Protein AF-A0A7V5XFA6-F1 (afdb_monomer)

Foldseek 3Di:
DVVCQLVVLLDALLVLVVDDPVVSVVVVVVVVVVVVVVRDHHHPVQLNVLVVVLSVCVVVVHDPCNVVSLVVSCVSSVHND

Sequence (81 aa):
EYDFSIALQYFNPKCLELLNEEEKNKIIKSLEVLNSLDIKYTVHIEHKEVTTNILKNLKRGITSNLSELLIEGAYLRKFLG

Organism: NCBI:txid1295609

Solvent-accessible surface area (backbone atoms only — not comparable to full-atom values): 4764 Å² total; per-residue (Å²): 108,70,69,57,24,60,54,5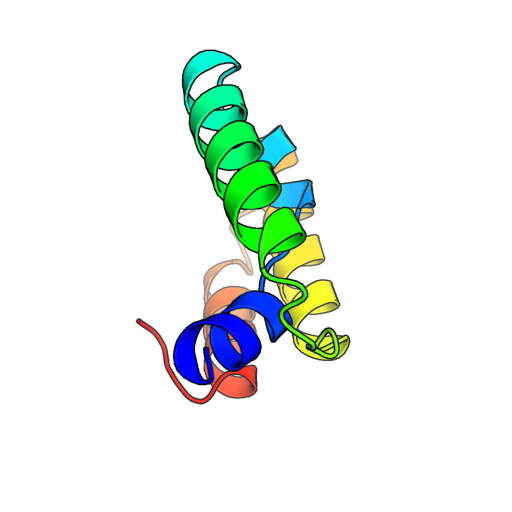4,16,65,63,55,76,72,60,48,79,77,49,56,71,72,61,36,52,56,50,51,56,51,50,54,56,51,61,74,66,69,69,69,66,65,71,42,62,69,45,41,52,41,50,48,51,50,53,55,28,57,77,69,74,51,60,94,58,47,68,58,44,51,51,51,36,18,57,72,70,74,44,84,124

pLDDT: mean 94.19, std 4.66, range [64.94, 98.06]

Secondary structure (DSSP, 8-state):
-HHHHHHHHT--GGGGGGS-HHHHHHHHHHHHHHHHTT------HHHHHHHHHHHHHHHTT--TTHHHHHHHHHHHTT---

Radius of gyration: 13.72 Å; Cα contacts (8 Å, |Δi|>4): 54; chains: 1; bounding box: 38×18×28 Å

InterPro domains:
  IPR007566 Phosphoenolpyruvate carboxylase, archaeal-type [PF14010] (3-81)

Mean predicted aligned error: 3.06 Å

Structure (mmCIF, N/CA/C/O backbo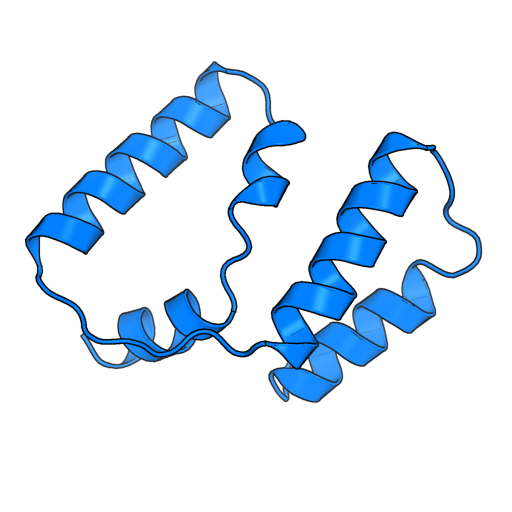ne):
data_AF-A0A7V5XFA6-F1
#
_entry.id   AF-A0A7V5XFA6-F1
#
loop_
_atom_site.group_PDB
_atom_site.id
_atom_site.type_symbol
_atom_site.label_atom_id
_atom_site.label_alt_id
_atom_site.label_comp_id
_atom_site.label_asym_id
_atom_site.label_entity_id
_atom_site.label_seq_id
_atom_site.pdbx_PDB_ins_code
_atom_site.Cartn_x
_atom_site.Cartn_y
_atom_site.Cartn_z
_atom_site.occupancy
_atom_site.B_iso_or_equiv
_atom_site.auth_seq_id
_atom_site.auth_comp_id
_atom_site.auth_asym_id
_atom_site.auth_atom_id
_atom_site.pdbx_PDB_model_num
ATOM 1 N N . GLU A 1 1 ? 12.958 -6.621 -12.392 1.00 64.94 1 GLU A N 1
ATOM 2 C CA . GLU A 1 1 ? 12.492 -5.259 -12.739 1.00 64.94 1 GLU A CA 1
ATOM 3 C C . GLU A 1 1 ? 11.012 -5.247 -13.115 1.00 64.94 1 GLU A C 1
ATOM 5 O O . GLU A 1 1 ? 10.251 -4.556 -12.451 1.00 64.94 1 GLU A O 1
ATOM 10 N N . TYR A 1 2 ? 10.589 -6.064 -14.090 1.00 84.62 2 TYR A N 1
ATOM 11 C CA . TYR A 1 2 ? 9.189 -6.159 -14.533 1.00 84.62 2 TYR A CA 1
ATOM 12 C C . TYR A 1 2 ? 8.190 -6.428 -13.392 1.00 84.62 2 TYR A C 1
ATOM 14 O O . TYR A 1 2 ? 7.247 -5.662 -13.219 1.00 84.62 2 TYR A O 1
ATOM 22 N N . ASP A 1 3 ? 8.445 -7.434 -12.551 1.00 89.81 3 ASP A N 1
ATOM 23 C CA . ASP A 1 3 ? 7.533 -7.789 -11.451 1.00 89.81 3 ASP A CA 1
ATOM 24 C C . ASP A 1 3 ? 7.347 -6.649 -10.442 1.00 89.81 3 ASP A C 1
ATOM 26 O O . ASP A 1 3 ? 6.230 -6.368 -10.011 1.00 89.81 3 ASP A O 1
ATOM 30 N N . PHE A 1 4 ? 8.431 -5.942 -10.106 1.00 92.06 4 PHE A N 1
ATOM 31 C CA . PHE A 1 4 ? 8.359 -4.775 -9.229 1.00 92.06 4 PHE A CA 1
ATOM 32 C C . PHE A 1 4 ? 7.625 -3.618 -9.890 1.00 92.06 4 PHE A C 1
ATOM 34 O O . PHE A 1 4 ? 6.813 -2.983 -9.229 1.00 92.06 4 PHE A O 1
ATOM 41 N N . SER A 1 5 ? 7.863 -3.363 -11.180 1.00 92.69 5 SER A N 1
ATOM 42 C CA . SER A 1 5 ? 7.122 -2.338 -11.916 1.00 92.69 5 SER A CA 1
ATOM 43 C C . SER A 1 5 ? 5.620 -2.594 -11.834 1.00 92.69 5 SER A C 1
ATOM 45 O O . SER A 1 5 ? 4.890 -1.681 -11.468 1.00 92.69 5 SER A O 1
ATOM 47 N N . ILE A 1 6 ? 5.171 -3.833 -12.079 1.00 93.75 6 ILE A N 1
ATOM 48 C CA . ILE A 1 6 ? 3.759 -4.234 -11.982 1.00 93.75 6 ILE A CA 1
ATOM 49 C C . ILE A 1 6 ? 3.232 -4.093 -10.550 1.00 93.75 6 ILE A C 1
ATOM 51 O O . ILE A 1 6 ? 2.185 -3.482 -10.343 1.00 93.75 6 ILE A O 1
ATOM 55 N N . ALA A 1 7 ? 3.950 -4.611 -9.552 1.00 93.06 7 ALA A N 1
ATOM 56 C CA . ALA A 1 7 ? 3.516 -4.544 -8.157 1.00 93.06 7 ALA A CA 1
ATOM 57 C C . ALA A 1 7 ? 3.389 -3.093 -7.656 1.00 93.06 7 ALA A C 1
ATOM 59 O O . ALA A 1 7 ? 2.417 -2.743 -6.982 1.00 93.06 7 ALA A O 1
ATOM 60 N N . LEU A 1 8 ? 4.338 -2.229 -8.027 1.00 94.19 8 LEU A N 1
ATOM 61 C CA . LEU A 1 8 ? 4.371 -0.824 -7.620 1.00 94.19 8 LEU A CA 1
ATOM 62 C C . LEU A 1 8 ? 3.212 -0.002 -8.204 1.00 94.19 8 LEU A C 1
ATOM 64 O O . LEU A 1 8 ? 2.809 0.978 -7.579 1.00 94.19 8 LEU A O 1
ATOM 68 N N . GLN A 1 9 ? 2.601 -0.418 -9.323 1.00 95.56 9 GLN A N 1
ATOM 69 C CA . GLN A 1 9 ? 1.397 0.241 -9.869 1.00 95.56 9 GLN A CA 1
ATOM 70 C C . GLN A 1 9 ? 0.231 0.235 -8.876 1.00 95.56 9 GLN A C 1
ATOM 72 O O . GLN A 1 9 ? -0.584 1.158 -8.873 1.00 95.56 9 GLN A O 1
ATOM 77 N N . TYR A 1 10 ? 0.160 -0.792 -8.027 1.00 96.44 10 TYR A N 1
ATOM 78 C CA . TYR A 1 10 ? -0.943 -1.023 -7.095 1.00 96.44 10 TYR A CA 1
ATOM 79 C 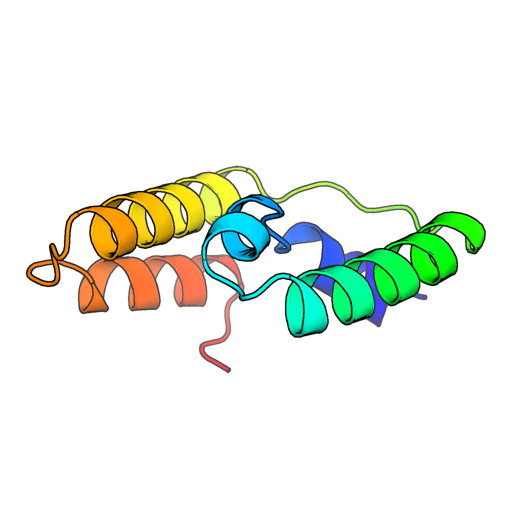C . TYR A 1 10 ? -0.625 -0.603 -5.656 1.00 96.44 10 TYR A C 1
ATOM 81 O O . TYR A 1 10 ? -1.510 -0.644 -4.796 1.00 96.44 10 TYR A O 1
ATOM 89 N N . PHE A 1 11 ? 0.612 -0.182 -5.372 1.00 95.69 11 PHE A N 1
ATOM 90 C CA . PHE A 1 11 ? 1.015 0.227 -4.032 1.00 95.69 11 PHE A CA 1
ATOM 91 C C . PHE A 1 11 ? 0.326 1.535 -3.612 1.00 95.69 11 PHE A C 1
ATOM 93 O O . PHE A 1 11 ? 0.402 2.558 -4.296 1.00 95.69 11 PHE A O 1
ATOM 100 N N . ASN A 1 12 ? -0.321 1.521 -2.443 1.00 96.44 12 ASN A N 1
ATOM 101 C CA . ASN A 1 12 ? -0.925 2.708 -1.844 1.00 96.44 12 ASN A CA 1
ATOM 102 C 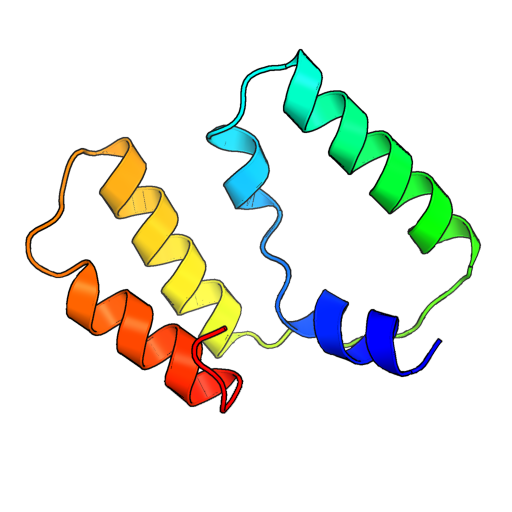C . ASN A 1 12 ? -0.161 3.116 -0.573 1.00 96.44 12 ASN A C 1
ATOM 104 O O . ASN A 1 12 ? -0.368 2.497 0.471 1.00 96.44 12 ASN A O 1
ATOM 108 N N . PRO A 1 13 ? 0.652 4.189 -0.599 1.00 95.00 13 PRO A N 1
ATOM 109 C CA . PRO A 1 13 ? 1.497 4.569 0.534 1.00 95.00 13 PRO A CA 1
ATOM 110 C C . PRO A 1 13 ? 0.711 4.972 1.788 1.00 95.00 13 PRO A C 1
ATOM 112 O O . PRO A 1 13 ? 1.266 4.956 2.883 1.00 95.00 13 PRO A O 1
ATOM 115 N N . LYS A 1 14 ? -0.590 5.282 1.676 1.00 95.56 14 LYS A N 1
ATOM 116 C CA . LYS A 1 14 ? -1.433 5.568 2.848 1.00 95.56 14 LYS A CA 1
ATOM 117 C C . LYS A 1 14 ? -1.595 4.361 3.770 1.00 95.56 14 LYS A C 1
ATOM 119 O O . LYS A 1 14 ? -1.952 4.546 4.931 1.00 95.56 14 LYS A O 1
ATOM 124 N N . CYS A 1 15 ? -1.341 3.139 3.290 1.00 95.25 15 CYS A N 1
ATOM 125 C CA . CYS A 1 15 ? -1.391 1.952 4.144 1.00 95.25 15 CYS A CA 1
ATOM 126 C C . CYS A 1 15 ? -0.360 2.018 5.278 1.00 95.25 15 CYS A C 1
ATOM 128 O O . CYS A 1 15 ? -0.611 1.485 6.354 1.00 95.25 15 CYS A O 1
ATOM 130 N N . LEU A 1 16 ? 0.740 2.754 5.079 1.00 95.88 16 LEU A N 1
ATOM 131 C CA . LEU A 1 16 ? 1.773 2.965 6.091 1.00 95.88 16 LEU A CA 1
ATOM 132 C C . LEU A 1 16 ? 1.247 3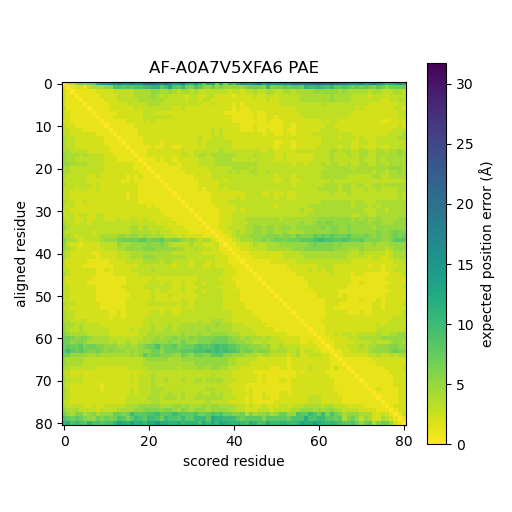.701 7.327 1.00 95.88 16 LEU A C 1
ATOM 134 O O . LEU A 1 16 ? 1.801 3.547 8.407 1.00 95.88 16 LEU A O 1
ATOM 138 N N . GLU A 1 17 ? 0.168 4.476 7.195 1.00 93.62 17 GLU A N 1
ATOM 139 C CA . GLU A 1 17 ? -0.460 5.186 8.314 1.00 93.62 17 GLU A CA 1
ATOM 140 C C . GLU A 1 17 ? -1.225 4.252 9.271 1.00 93.62 17 GLU A C 1
ATOM 142 O O . GLU A 1 17 ? -1.723 4.722 10.291 1.00 93.62 17 GLU A O 1
ATOM 147 N N . LEU A 1 18 ? -1.389 2.970 8.921 1.00 92.50 18 LEU A N 1
ATOM 148 C CA . LEU A 1 18 ? -2.005 1.947 9.776 1.00 92.50 18 LEU A CA 1
ATOM 149 C C . LEU A 1 18 ? -0.981 1.112 10.551 1.00 92.50 18 LEU A C 1
ATOM 151 O O . LEU A 1 18 ? -1.365 0.356 11.439 1.00 92.50 18 LEU A O 1
ATOM 155 N N . LEU A 1 19 ? 0.296 1.209 10.190 1.00 94.56 19 LEU A N 1
ATOM 156 C CA . LEU A 1 19 ? 1.358 0.394 10.763 1.00 94.56 19 LEU A CA 1
ATOM 157 C C . LEU A 1 19 ? 1.971 1.086 11.978 1.00 94.56 19 LEU A C 1
ATOM 159 O O . LEU A 1 19 ? 1.944 2.313 12.095 1.00 94.56 19 LEU A O 1
ATOM 163 N N . ASN A 1 20 ? 2.578 0.298 12.863 1.00 96.81 20 ASN A N 1
ATOM 164 C CA . ASN A 1 20 ? 3.446 0.866 13.887 1.00 96.81 20 ASN A CA 1
ATOM 165 C C . ASN A 1 20 ? 4.740 1.417 13.253 1.00 96.81 20 ASN A C 1
ATOM 167 O O . ASN A 1 20 ? 5.108 1.072 12.126 1.00 96.81 20 ASN A O 1
ATOM 171 N N . GLU A 1 21 ? 5.443 2.288 13.980 1.00 97.00 21 GLU A N 1
ATOM 172 C CA . GLU A 1 21 ? 6.634 2.962 13.448 1.00 97.00 21 GLU A CA 1
ATOM 173 C C . GLU A 1 21 ? 7.767 1.987 13.091 1.00 97.00 21 GLU A C 1
ATOM 175 O O . GLU A 1 21 ? 8.516 2.237 12.148 1.00 97.00 21 GLU A O 1
ATOM 180 N N . GLU A 1 22 ? 7.893 0.851 13.782 1.00 97.50 22 GLU A N 1
ATOM 181 C CA . GLU A 1 22 ? 8.923 -0.142 13.463 1.00 97.50 22 GLU A CA 1
ATOM 182 C C . GLU A 1 22 ? 8.690 -0.771 12.079 1.00 97.50 22 GLU A C 1
ATOM 184 O O . GLU A 1 22 ? 9.590 -0.791 11.235 1.00 97.50 22 GLU A O 1
ATOM 189 N N . GLU A 1 23 ? 7.476 -1.257 11.823 1.00 97.06 23 GLU A N 1
ATOM 190 C CA . GLU A 1 23 ? 7.083 -1.884 10.556 1.00 97.06 23 GLU A CA 1
ATOM 191 C C . GLU A 1 23 ? 7.113 -0.889 9.400 1.00 97.06 23 GLU A C 1
ATOM 193 O O . GLU A 1 23 ? 7.680 -1.168 8.340 1.00 97.06 23 GLU A O 1
ATOM 198 N N . LYS A 1 24 ? 6.570 0.307 9.628 1.00 97.44 24 LYS A N 1
ATOM 199 C CA . LYS A 1 24 ? 6.598 1.408 8.666 1.00 97.44 24 LYS A CA 1
ATOM 200 C C . LYS A 1 24 ? 8.027 1.737 8.235 1.00 97.44 24 LYS A C 1
ATOM 202 O O . LYS A 1 24 ? 8.289 1.832 7.037 1.00 97.44 24 LYS A O 1
ATOM 207 N N . ASN A 1 25 ? 8.967 1.830 9.177 1.00 97.19 25 ASN A N 1
ATOM 208 C CA . ASN A 1 25 ? 10.371 2.109 8.869 1.00 97.19 25 ASN A CA 1
ATOM 209 C C . ASN A 1 25 ? 11.045 0.985 8.061 1.00 97.19 25 ASN A C 1
ATOM 211 O O . ASN A 1 25 ? 11.874 1.275 7.197 1.00 97.19 25 ASN A O 1
ATOM 215 N N . LYS A 1 26 ? 10.687 -0.289 8.283 1.00 97.31 26 LYS A N 1
ATOM 216 C CA . LYS A 1 26 ? 11.187 -1.414 7.463 1.00 97.31 26 LYS A CA 1
ATOM 217 C C . LYS A 1 26 ? 10.723 -1.299 6.007 1.00 97.31 26 LYS A C 1
ATOM 219 O O . LYS A 1 26 ? 11.518 -1.503 5.086 1.00 97.31 26 LYS A O 1
ATOM 224 N N . ILE A 1 27 ? 9.458 -0.932 5.793 1.00 96.31 27 ILE A N 1
ATOM 225 C CA . ILE A 1 27 ? 8.904 -0.759 4.444 1.00 96.31 27 ILE A CA 1
ATOM 226 C C . ILE A 1 27 ? 9.508 0.470 3.761 1.00 96.31 27 ILE A C 1
ATOM 228 O O . ILE A 1 27 ? 9.912 0.367 2.607 1.00 96.31 27 ILE A O 1
ATOM 232 N N . ILE A 1 28 ? 9.648 1.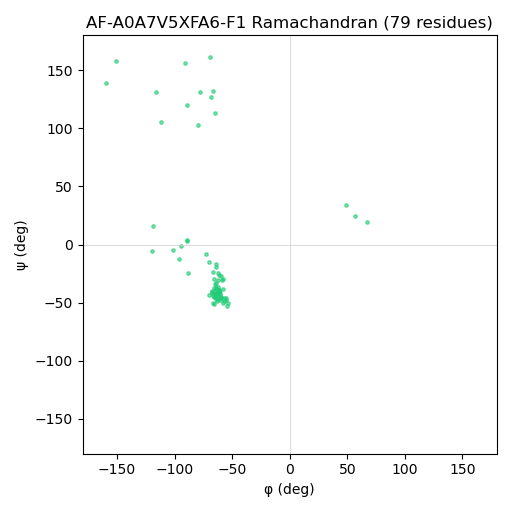599 4.466 1.00 96.44 28 ILE A N 1
ATOM 233 C CA . ILE A 1 28 ? 10.275 2.817 3.921 1.00 96.44 28 ILE A CA 1
ATOM 234 C C . ILE A 1 28 ? 11.695 2.525 3.426 1.00 96.44 28 ILE A C 1
ATOM 236 O O . ILE A 1 28 ? 11.997 2.824 2.275 1.00 96.44 28 ILE A O 1
ATOM 240 N N . LYS A 1 29 ? 12.526 1.845 4.227 1.00 96.62 29 LYS A N 1
ATOM 241 C CA . LYS A 1 29 ? 13.877 1.436 3.800 1.00 96.62 29 LYS A CA 1
ATOM 242 C C . LYS A 1 29 ? 13.858 0.564 2.542 1.00 96.62 29 LYS A C 1
ATOM 244 O O . LYS A 1 29 ? 14.705 0.708 1.668 1.00 96.62 29 LYS A O 1
ATOM 249 N N . SER A 1 30 ? 12.880 -0.333 2.430 1.00 94.38 30 S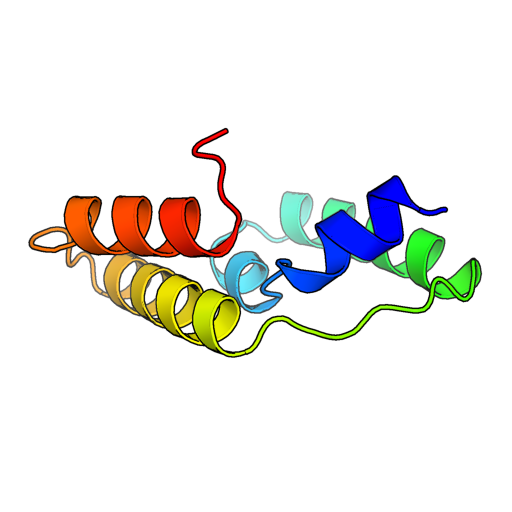ER A N 1
ATOM 250 C CA . SER A 1 30 ? 12.727 -1.182 1.241 1.00 94.38 30 SER A CA 1
ATOM 251 C C . SER A 1 30 ? 12.335 -0.359 0.006 1.00 94.38 30 SER A C 1
ATOM 253 O O . SER A 1 30 ? 12.866 -0.584 -1.079 1.00 94.38 30 SER A O 1
ATOM 255 N N . LEU A 1 31 ? 11.452 0.631 0.170 1.00 93.00 31 LEU A N 1
ATOM 256 C CA . LEU A 1 31 ? 11.067 1.563 -0.894 1.00 93.00 31 LEU A CA 1
ATOM 257 C C . LEU A 1 31 ? 12.235 2.458 -1.329 1.00 93.00 31 LEU A C 1
ATOM 259 O O . LEU A 1 31 ? 12.377 2.717 -2.518 1.00 93.00 31 LEU A O 1
ATOM 263 N N . GLU A 1 32 ? 13.090 2.900 -0.404 1.00 93.50 32 GLU A N 1
ATOM 264 C CA . GLU A 1 32 ? 14.309 3.660 -0.722 1.00 93.50 32 GLU A CA 1
ATOM 265 C C . GLU A 1 32 ? 15.256 2.856 -1.621 1.00 93.50 32 GLU A C 1
ATOM 267 O O . GLU A 1 32 ? 15.729 3.370 -2.636 1.00 93.50 32 GLU A O 1
ATOM 272 N N . VAL A 1 33 ? 15.466 1.572 -1.304 1.00 93.00 33 VAL A N 1
ATOM 273 C CA . VAL A 1 33 ? 16.249 0.661 -2.151 1.00 93.00 33 VAL A CA 1
ATOM 274 C C . VAL A 1 33 ? 15.605 0.522 -3.529 1.00 93.00 33 VAL A C 1
ATOM 276 O O . VAL A 1 33 ? 16.295 0.685 -4.532 1.00 93.00 33 VAL A O 1
ATOM 279 N N . LEU A 1 34 ? 14.291 0.292 -3.606 1.00 89.88 34 LEU A N 1
ATOM 280 C CA . LEU A 1 34 ? 13.587 0.180 -4.890 1.00 89.88 34 LEU A CA 1
ATOM 281 C C . LEU A 1 34 ? 13.673 1.466 -5.726 1.00 89.88 34 LEU A C 1
ATOM 283 O O . LEU A 1 34 ? 13.880 1.392 -6.935 1.00 89.88 34 LEU A O 1
ATOM 287 N N . ASN A 1 35 ? 13.577 2.638 -5.096 1.00 87.06 35 ASN A N 1
ATOM 288 C CA . ASN A 1 35 ? 13.693 3.928 -5.778 1.00 87.06 35 ASN A CA 1
ATOM 289 C C . ASN A 1 35 ? 15.101 4.166 -6.349 1.00 87.06 35 ASN A C 1
ATOM 291 O O . ASN A 1 35 ? 15.233 4.825 -7.377 1.00 87.06 35 ASN A O 1
ATOM 295 N N . SER A 1 36 ? 16.147 3.604 -5.730 1.00 92.69 36 SER A N 1
ATOM 296 C CA . SER A 1 36 ? 17.519 3.683 -6.260 1.00 92.69 36 SER A CA 1
ATOM 297 C C . SER A 1 36 ? 17.743 2.860 -7.537 1.00 92.69 36 SER A C 1
ATOM 299 O O . SER A 1 36 ? 18.725 3.084 -8.238 1.00 92.69 36 SER A O 1
ATOM 301 N N . LEU A 1 37 ? 16.825 1.941 -7.864 1.00 90.06 37 LEU A N 1
ATOM 302 C CA . LEU A 1 37 ? 16.890 1.079 -9.050 1.00 90.06 37 LEU A CA 1
ATOM 303 C C . LEU A 1 37 ? 16.220 1.697 -10.297 1.00 90.06 37 LEU A C 1
ATOM 305 O O . LEU A 1 37 ? 16.122 1.021 -11.314 1.00 90.06 37 LEU A O 1
ATOM 309 N N . ASP A 1 38 ? 15.732 2.944 -10.219 1.00 87.31 38 ASP A N 1
ATOM 310 C CA . ASP A 1 38 ? 15.017 3.677 -11.288 1.00 87.31 38 ASP A CA 1
ATOM 311 C C . ASP A 1 38 ? 13.875 2.892 -11.976 1.00 87.31 38 ASP A C 1
ATOM 313 O O . ASP A 1 38 ? 13.593 3.057 -13.165 1.00 87.31 38 ASP A O 1
ATOM 317 N N . ILE A 1 39 ? 13.180 2.035 -11.220 1.00 91.62 39 ILE A N 1
ATOM 318 C CA . ILE A 1 39 ? 12.083 1.210 -11.739 1.00 91.62 39 ILE A CA 1
ATOM 319 C C . ILE A 1 39 ? 10.936 2.121 -12.182 1.00 91.62 39 ILE A C 1
ATOM 321 O O . ILE A 1 39 ? 10.271 2.758 -11.361 1.00 91.62 39 ILE A O 1
ATOM 325 N N . LYS A 1 40 ? 10.657 2.159 -13.486 1.00 92.44 40 LYS A N 1
ATOM 326 C CA . LYS A 1 40 ? 9.524 2.916 -14.028 1.00 92.44 40 L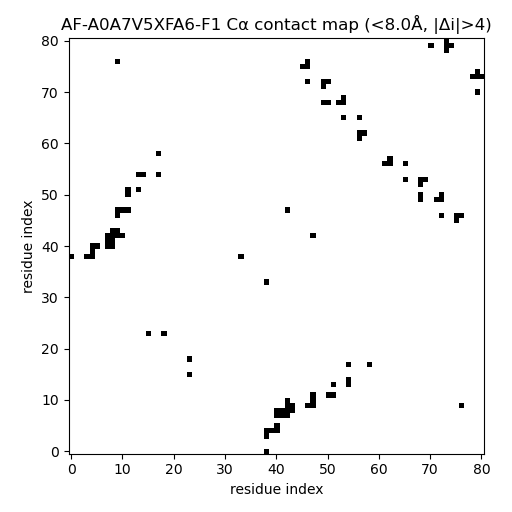YS A CA 1
ATOM 327 C C . LYS A 1 40 ? 8.225 2.151 -13.808 1.00 92.44 40 LYS A C 1
ATOM 329 O O . LYS A 1 40 ? 8.117 0.973 -14.148 1.00 92.44 40 LYS A O 1
ATOM 334 N N . TYR A 1 41 ? 7.216 2.833 -13.286 1.00 93.25 41 TYR A N 1
ATOM 335 C CA . TYR A 1 41 ? 5.854 2.320 -13.179 1.00 93.25 41 TYR A CA 1
ATOM 336 C C . TYR A 1 41 ? 4.854 3.474 -13.239 1.00 93.25 41 TYR A C 1
ATOM 338 O O . TYR A 1 41 ? 5.186 4.628 -12.966 1.00 93.25 41 TYR A O 1
ATOM 346 N N . THR A 1 42 ? 3.614 3.163 -13.601 1.00 95.31 42 THR A N 1
ATOM 347 C CA . THR A 1 42 ? 2.500 4.113 -13.577 1.00 95.31 42 THR A CA 1
ATOM 348 C C . THR A 1 42 ? 1.478 3.623 -12.571 1.00 95.31 42 THR A C 1
ATOM 350 O O . THR A 1 42 ? 1.116 2.453 -12.568 1.00 95.31 42 THR A O 1
ATOM 353 N N . VAL A 1 43 ? 1.038 4.512 -11.687 1.00 96.50 43 VAL A N 1
ATOM 354 C CA . VAL A 1 43 ? 0.060 4.175 -10.651 1.00 96.50 43 VAL A CA 1
ATOM 355 C C . VAL A 1 43 ? -1.288 3.851 -11.292 1.00 96.50 43 VAL A C 1
ATOM 357 O O . VAL A 1 43 ? -1.792 4.636 -12.094 1.00 96.50 43 VAL A O 1
ATOM 360 N N . HIS A 1 44 ? -1.902 2.746 -10.878 1.00 97.62 44 HIS A N 1
ATOM 361 C CA . HIS A 1 44 ? -3.271 2.408 -11.249 1.00 97.62 44 HIS A CA 1
ATOM 362 C C . HIS A 1 44 ? -4.245 3.205 -10.370 1.00 97.62 44 HIS A C 1
ATOM 364 O O . HIS A 1 44 ? -4.436 2.908 -9.186 1.00 97.62 44 HIS A O 1
ATOM 370 N N . ILE A 1 45 ? -4.830 4.262 -10.934 1.00 97.75 45 ILE A N 1
ATOM 371 C CA . ILE A 1 45 ? -5.576 5.278 -10.176 1.00 97.75 45 ILE A CA 1
ATOM 372 C C . ILE A 1 45 ? -6.841 4.703 -9.536 1.00 97.75 45 ILE A C 1
ATOM 374 O O . ILE A 1 45 ? -7.057 4.903 -8.343 1.00 97.75 45 ILE A O 1
ATOM 378 N N . GLU A 1 46 ? -7.615 3.917 -10.276 1.00 97.88 46 GLU A N 1
ATOM 379 C CA . GLU A 1 46 ? -8.853 3.290 -9.806 1.00 97.88 46 GLU A CA 1
ATOM 380 C C . GLU A 1 46 ? -8.574 2.372 -8.609 1.00 97.88 46 GLU A C 1
ATOM 382 O O . GLU A 1 46 ? -9.214 2.467 -7.563 1.00 97.88 46 GLU A O 1
ATOM 387 N N . HIS A 1 47 ? -7.531 1.539 -8.701 1.00 97.69 47 HIS A N 1
ATOM 388 C CA . HIS A 1 47 ? -7.142 0.668 -7.593 1.00 97.69 47 HIS A CA 1
ATOM 389 C C . HIS A 1 47 ? -6.693 1.480 -6.369 1.00 97.69 47 HIS A C 1
ATOM 391 O O . HIS A 1 47 ? -7.016 1.153 -5.221 1.00 97.69 47 HIS A O 1
ATOM 397 N N . LYS A 1 48 ? -5.959 2.576 -6.592 1.00 98.00 48 LYS A N 1
ATOM 398 C CA . LYS A 1 48 ? -5.551 3.492 -5.522 1.00 98.00 48 LYS A CA 1
ATOM 399 C C . LYS A 1 48 ? -6.753 4.148 -4.836 1.00 98.00 48 LYS A C 1
ATOM 401 O O . LYS A 1 48 ? -6.707 4.355 -3.620 1.00 98.00 48 LYS A O 1
ATOM 406 N N . GLU A 1 49 ? -7.817 4.472 -5.562 1.00 98.06 49 GLU A N 1
ATOM 407 C CA . GLU A 1 49 ? -9.049 5.027 -4.992 1.00 98.06 49 GLU A CA 1
ATOM 408 C C . GLU A 1 49 ? -9.774 4.009 -4.110 1.00 98.06 49 GLU A C 1
ATOM 410 O O . GLU A 1 49 ? -10.039 4.303 -2.938 1.00 98.06 49 GLU A O 1
ATOM 415 N N . VAL A 1 50 ? -9.989 2.791 -4.616 1.00 97.88 50 VAL A N 1
ATOM 416 C CA . VAL A 1 50 ? -10.625 1.694 -3.866 1.00 97.88 50 VAL A CA 1
ATOM 417 C C . VAL A 1 50 ? -9.846 1.390 -2.588 1.00 97.88 50 VAL A C 1
ATOM 419 O O . VAL A 1 50 ? -10.400 1.425 -1.487 1.00 97.88 50 VAL A O 1
ATOM 422 N N . THR A 1 51 ? -8.529 1.199 -2.694 1.00 97.31 51 THR A N 1
ATOM 423 C CA . THR A 1 51 ? -7.678 0.954 -1.518 1.00 97.31 51 THR A CA 1
ATOM 424 C C . THR A 1 51 ? -7.645 2.146 -0.565 1.00 97.31 51 THR A C 1
ATOM 426 O O . THR A 1 51 ? -7.622 1.959 0.647 1.00 97.31 51 THR A O 1
ATOM 429 N N . THR A 1 52 ? -7.724 3.385 -1.057 1.00 97.62 52 THR A N 1
ATOM 430 C CA . THR A 1 52 ? -7.846 4.561 -0.180 1.00 97.62 52 THR A CA 1
ATOM 431 C C . THR A 1 52 ? -9.156 4.543 0.609 1.00 97.62 52 THR A C 1
ATOM 433 O O . THR A 1 52 ? -9.159 4.917 1.784 1.00 97.62 52 THR A O 1
ATOM 436 N N . ASN A 1 53 ? -10.261 4.112 -0.001 1.00 97.06 53 ASN A N 1
ATOM 437 C CA . ASN A 1 53 ? -11.545 3.977 0.685 1.00 97.06 53 ASN A CA 1
ATOM 438 C C . ASN A 1 53 ? -11.511 2.858 1.732 1.00 97.06 53 ASN A C 1
ATOM 440 O O . ASN A 1 53 ? -11.963 3.086 2.853 1.00 97.06 53 ASN A O 1
ATOM 444 N N . ILE A 1 54 ? -10.872 1.722 1.427 1.00 97.00 54 ILE A N 1
ATOM 445 C CA . ILE A 1 54 ? -10.597 0.662 2.411 1.00 97.00 54 ILE A CA 1
ATOM 446 C C . ILE A 1 54 ? -9.854 1.243 3.618 1.00 97.00 54 ILE A C 1
ATOM 448 O O . ILE A 1 54 ? -10.313 1.116 4.751 1.00 97.00 54 ILE A O 1
ATOM 452 N N . LEU A 1 55 ? -8.744 1.949 3.387 1.00 96.56 55 LEU A N 1
ATOM 453 C CA . LEU A 1 55 ? -7.927 2.524 4.458 1.00 96.56 55 LEU A CA 1
ATOM 454 C C . LEU A 1 55 ? -8.706 3.542 5.307 1.00 96.56 55 LEU A C 1
ATOM 456 O O . LEU A 1 55 ? -8.596 3.539 6.532 1.00 96.56 55 LEU A O 1
ATOM 460 N N . LYS A 1 56 ? -9.526 4.396 4.680 1.00 95.31 56 LYS A N 1
ATOM 461 C CA . LYS A 1 56 ? -10.406 5.337 5.398 1.00 95.31 56 LYS A CA 1
ATOM 462 C C . LYS A 1 56 ? -11.435 4.609 6.263 1.00 95.31 56 LYS A C 1
ATOM 464 O O . LYS A 1 56 ? -11.672 5.037 7.391 1.00 95.31 56 LYS A O 1
ATOM 469 N N . ASN A 1 57 ? -12.034 3.539 5.747 1.00 95.50 57 ASN A N 1
ATOM 470 C CA . ASN A 1 57 ? -13.037 2.757 6.464 1.00 95.50 57 ASN A CA 1
ATOM 471 C C . ASN A 1 57 ? -12.422 2.034 7.663 1.00 95.50 57 ASN A C 1
ATOM 473 O O . ASN A 1 57 ? -12.950 2.152 8.768 1.00 95.50 57 ASN A O 1
ATOM 477 N N . LEU A 1 58 ? -11.250 1.417 7.483 1.00 94.38 58 LEU A N 1
ATOM 478 C CA . LEU A 1 58 ? -10.494 0.784 8.567 1.00 94.38 58 LEU A CA 1
ATOM 479 C C . LEU A 1 58 ? -10.170 1.774 9.692 1.00 94.38 58 LEU A C 1
ATOM 481 O O . LEU A 1 58 ? -10.443 1.485 10.854 1.00 94.38 58 LEU A O 1
ATOM 485 N N . LYS A 1 59 ? -9.689 2.982 9.362 1.00 92.44 59 LYS A N 1
ATOM 486 C CA . LYS A 1 59 ? -9.426 4.038 10.361 1.00 92.44 59 LYS A CA 1
ATOM 487 C C . LYS A 1 59 ? -10.662 4.469 11.149 1.00 92.44 59 LYS A C 1
ATOM 489 O O . LYS A 1 59 ? -10.532 4.954 12.267 1.00 92.44 59 LYS A O 1
ATOM 494 N N . ARG A 1 60 ? -11.850 4.336 10.557 1.00 94.25 60 ARG A N 1
ATOM 495 C CA . ARG A 1 60 ? -13.137 4.688 11.174 1.00 94.25 60 ARG A CA 1
ATOM 496 C C . ARG A 1 60 ? -13.821 3.499 11.855 1.00 94.25 60 ARG A C 1
ATOM 498 O O . ARG A 1 60 ? -14.907 3.678 12.391 1.00 94.25 60 ARG A O 1
ATOM 505 N N . GLY A 1 61 ? -13.229 2.302 11.806 1.00 94.19 61 GLY A N 1
ATOM 506 C CA . GLY A 1 61 ? -13.856 1.072 12.296 1.00 94.19 61 GLY A CA 1
ATOM 507 C C . GLY A 1 61 ? -15.084 0.631 11.487 1.00 94.19 61 GLY A C 1
ATOM 508 O O . GLY A 1 61 ? -15.903 -0.131 11.991 1.00 94.19 61 GLY A O 1
ATOM 509 N N . ILE A 1 62 ? -15.242 1.112 10.248 1.00 95.06 62 ILE A N 1
ATOM 510 C CA . ILE A 1 62 ? -16.370 0.769 9.372 1.00 95.06 62 ILE A CA 1
ATOM 511 C C . ILE A 1 62 ? -16.004 -0.478 8.568 1.00 95.06 62 ILE A C 1
ATOM 513 O O . ILE A 1 62 ? -15.048 -0.461 7.795 1.00 95.06 62 ILE A O 1
ATOM 517 N N . THR A 1 63 ? -16.784 -1.548 8.716 1.00 93.75 63 THR A N 1
ATOM 518 C CA . THR A 1 63 ? -16.539 -2.833 8.033 1.00 93.75 63 THR A CA 1
ATOM 519 C C . THR A 1 63 ? -17.680 -3.277 7.121 1.00 93.75 63 THR A C 1
ATOM 521 O O . THR A 1 63 ? -17.523 -4.250 6.388 1.00 93.75 63 THR A O 1
ATOM 524 N N . SER A 1 64 ? -18.806 -2.557 7.115 1.00 95.00 64 SER A N 1
ATOM 525 C CA . SER A 1 64 ? -20.049 -2.968 6.448 1.00 95.00 64 SER A CA 1
ATOM 526 C C . SER A 1 64 ? -19.914 -3.221 4.944 1.00 95.00 64 SER A C 1
ATOM 528 O O . SER A 1 64 ? -20.631 -4.060 4.419 1.00 95.00 64 SER A O 1
ATOM 530 N N . ASN A 1 65 ? -18.997 -2.531 4.261 1.00 93.94 65 ASN A N 1
ATOM 531 C CA . ASN A 1 65 ? -18.729 -2.687 2.826 1.00 93.94 65 ASN A CA 1
ATOM 532 C C . ASN A 1 65 ? -17.286 -3.138 2.526 1.00 93.94 65 ASN A C 1
ATOM 534 O O . ASN A 1 65 ? -16.802 -2.998 1.404 1.00 93.94 65 ASN A O 1
ATOM 538 N N . LEU A 1 66 ? -16.560 -3.649 3.527 1.00 94.50 66 LEU A N 1
ATOM 539 C CA . LEU A 1 66 ? -15.149 -4.001 3.359 1.00 94.50 66 LEU A CA 1
ATOM 540 C C . LEU A 1 66 ? -14.965 -5.134 2.340 1.00 94.50 66 LEU A C 1
ATOM 542 O O . LEU A 1 66 ? -14.077 -5.054 1.498 1.00 94.50 66 LEU A O 1
ATOM 546 N N . SER A 1 67 ? -15.818 -6.161 2.383 1.00 95.12 67 SER A N 1
ATOM 547 C CA . SER A 1 67 ? -15.758 -7.293 1.451 1.00 95.12 67 SER A CA 1
ATOM 548 C C . SER A 1 67 ? -15.946 -6.865 -0.006 1.00 95.12 67 SER A C 1
ATOM 550 O O . SER A 1 67 ? -15.211 -7.329 -0.870 1.00 95.12 67 SER A O 1
ATOM 552 N N . GLU A 1 68 ? -16.881 -5.952 -0.275 1.00 96.81 68 GLU A N 1
ATOM 553 C CA . GLU A 1 68 ? -17.145 -5.424 -1.620 1.00 96.81 6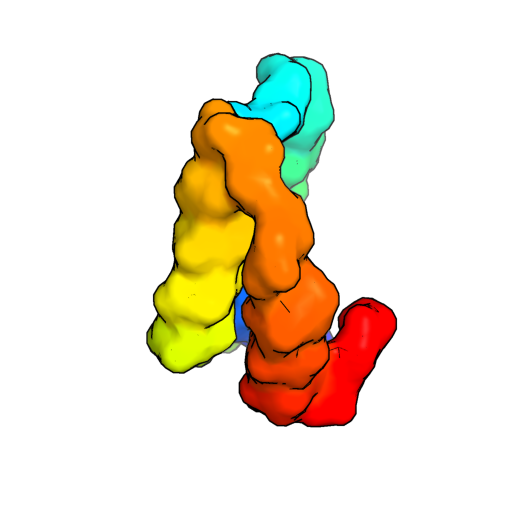8 GLU A CA 1
ATOM 554 C C . GLU A 1 68 ? -15.931 -4.661 -2.155 1.00 96.81 68 GLU A C 1
ATOM 556 O O . GLU A 1 68 ? -15.462 -4.941 -3.256 1.00 96.81 68 GLU A O 1
ATOM 561 N N . LEU A 1 69 ? -15.354 -3.777 -1.335 1.00 97.12 69 LEU A N 1
ATOM 562 C CA . LEU A 1 69 ? -14.158 -3.018 -1.701 1.00 97.12 69 LEU A CA 1
ATOM 563 C C . LEU A 1 69 ? -12.933 -3.924 -1.919 1.00 97.12 69 LEU A C 1
ATOM 565 O O . LEU A 1 69 ? -12.121 -3.662 -2.805 1.00 97.12 69 LEU A O 1
ATOM 569 N N . LEU A 1 70 ? -12.782 -4.996 -1.131 1.00 95.94 70 LEU A N 1
ATOM 570 C CA . LEU A 1 70 ? -11.707 -5.977 -1.325 1.00 95.94 70 LEU A CA 1
ATOM 571 C C . LEU A 1 70 ? -11.861 -6.725 -2.655 1.00 95.94 70 LEU A C 1
ATOM 573 O O . LEU A 1 70 ? -10.873 -6.904 -3.369 1.00 95.94 70 LEU A O 1
ATOM 577 N N . ILE A 1 71 ? -13.087 -7.130 -3.002 1.00 97.06 71 ILE A N 1
ATOM 578 C CA . ILE A 1 71 ? -13.392 -7.775 -4.286 1.00 97.06 71 ILE A CA 1
ATOM 579 C C . ILE A 1 71 ? -13.139 -6.805 -5.444 1.00 97.06 71 ILE A C 1
ATOM 581 O O . ILE A 1 71 ? -12.534 -7.195 -6.439 1.00 97.06 71 ILE A O 1
ATOM 585 N N . GLU A 1 72 ? -13.539 -5.542 -5.308 1.00 97.38 72 GLU A N 1
ATOM 586 C CA . GLU A 1 72 ? -13.310 -4.507 -6.319 1.00 97.38 72 GLU A CA 1
ATOM 587 C C . GLU A 1 72 ? -11.811 -4.259 -6.550 1.00 97.38 72 GLU A C 1
ATOM 589 O O . GLU A 1 72 ? -11.339 -4.281 -7.689 1.00 97.38 72 GLU A O 1
ATOM 594 N N . GLY A 1 73 ? -11.025 -4.117 -5.478 1.00 96.88 73 GLY A N 1
ATOM 595 C CA . GLY A 1 73 ? -9.571 -3.974 -5.579 1.00 96.88 73 GLY A CA 1
ATOM 596 C C . GLY A 1 73 ? -8.919 -5.190 -6.245 1.00 96.88 73 GLY A C 1
ATOM 597 O O . GLY A 1 73 ? -8.093 -5.047 -7.147 1.00 96.88 73 GLY A O 1
ATOM 598 N N . ALA A 1 74 ? -9.344 -6.397 -5.862 1.00 96.69 74 ALA A N 1
ATOM 599 C CA . ALA A 1 74 ? -8.882 -7.639 -6.473 1.00 96.69 74 ALA A CA 1
ATOM 600 C C . ALA A 1 74 ? -9.234 -7.736 -7.964 1.00 96.69 74 ALA A C 1
ATOM 602 O O . ALA A 1 74 ? -8.407 -8.169 -8.768 1.00 96.69 74 ALA A O 1
ATOM 603 N N . TYR A 1 75 ? -10.438 -7.305 -8.340 1.00 97.25 75 TYR A N 1
ATOM 604 C CA . TYR A 1 75 ? -10.891 -7.275 -9.725 1.00 97.25 75 TYR A CA 1
ATOM 605 C C . TYR A 1 75 ? -10.011 -6.360 -10.584 1.00 97.25 75 TYR A C 1
ATOM 607 O O . TYR A 1 75 ? -9.562 -6.778 -11.652 1.00 97.25 75 TYR A O 1
ATOM 615 N N . LEU A 1 76 ? -9.678 -5.161 -10.091 1.00 96.25 76 LEU A N 1
ATOM 616 C CA . LEU A 1 76 ? -8.830 -4.200 -10.811 1.00 96.25 76 LEU A CA 1
ATOM 617 C C . LEU A 1 76 ? -7.425 -4.750 -11.094 1.00 96.25 76 LEU A C 1
ATOM 619 O O . LEU A 1 76 ? -6.908 -4.580 -12.196 1.00 96.25 76 LEU A O 1
ATOM 623 N N . ARG A 1 77 ? -6.834 -5.488 -10.148 1.00 94.19 77 ARG A N 1
ATOM 624 C CA . ARG A 1 77 ? -5.532 -6.157 -10.343 1.00 94.19 77 ARG A CA 1
ATOM 625 C C . ARG A 1 77 ? -5.633 -7.574 -10.925 1.00 94.19 77 ARG A C 1
ATOM 627 O O . ARG A 1 77 ? -4.614 -8.244 -11.070 1.00 94.19 77 ARG A O 1
ATOM 634 N N . LYS A 1 78 ? -6.848 -8.034 -11.256 1.00 93.62 78 LYS A N 1
ATOM 635 C CA . LYS A 1 78 ? -7.172 -9.371 -11.794 1.00 93.62 78 LYS A CA 1
ATOM 636 C C . LYS A 1 78 ? -6.716 -10.541 -10.912 1.00 93.62 78 LYS A C 1
ATOM 638 O O . LYS A 1 78 ? -6.506 -11.647 -11.408 1.00 93.62 78 LYS A O 1
ATOM 643 N N . PHE A 1 79 ? -6.553 -10.306 -9.613 1.00 91.00 79 PHE A N 1
ATOM 644 C CA . PHE A 1 79 ? -6.055 -11.299 -8.668 1.00 91.00 79 PHE A CA 1
ATOM 645 C C . PHE A 1 79 ? -6.442 -10.939 -7.230 1.00 91.00 79 PHE A C 1
ATOM 647 O O . PHE A 1 79 ? -6.390 -9.775 -6.833 1.00 91.00 79 PHE A O 1
ATOM 654 N N . LEU A 1 80 ? -6.836 -11.933 -6.430 1.00 83.69 80 LEU A N 1
ATOM 655 C CA . LEU A 1 80 ? -7.203 -11.717 -5.024 1.00 83.69 80 LEU A CA 1
ATOM 656 C C . LEU A 1 80 ? -6.012 -11.821 -4.062 1.00 83.69 80 LEU A C 1
ATOM 658 O O . LEU A 1 80 ? -6.087 -11.234 -2.987 1.00 83.69 80 LEU A O 1
ATOM 662 N N . GLY A 1 81 ? -4.945 -12.537 -4.430 1.00 80.12 81 GLY A N 1
ATOM 663 C CA . GLY A 1 81 ? -3.767 -12.764 -3.579 1.00 80.12 81 GLY A CA 1
ATOM 664 C C . GLY A 1 81 ? -2.735 -11.647 -3.592 1.00 80.12 81 GLY A C 1
ATOM 665 O O . GLY A 1 81 ? -2.807 -10.743 -4.453 1.00 80.12 81 GLY A O 1
#